Protein AF-A0A170WH83-F1 (afdb_monomer_lite)

Radius of gyration: 15.01 Å; chains: 1; bounding box: 48×34×30 Å

pLDDT: mean 92.26, std 11.93, range [40.66, 98.5]

Organism: Triatoma infestans (NCBI:txid30076)

Structure (mmCIF, N/CA/C/O backbone):
data_AF-A0A170WH83-F1
#
_entry.id   AF-A0A170WH83-F1
#
loop_
_atom_site.group_PDB
_atom_site.id
_atom_site.type_symbol
_atom_site.label_atom_id
_atom_site.label_alt_id
_atom_site.label_comp_id
_atom_site.label_asym_id
_atom_site.label_entity_id
_atom_site.label_seq_id
_atom_site.pdbx_PDB_ins_code
_atom_site.Cartn_x
_atom_site.Cartn_y
_atom_site.Cartn_z
_atom_site.occupancy
_atom_site.B_iso_or_equiv
_atom_site.auth_seq_id
_atom_site.auth_comp_id
_atom_site.auth_asym_id
_atom_site.auth_atom_id
_atom_site.pdbx_PDB_model_num
ATOM 1 N N . MET A 1 1 ? 0.210 14.757 -11.434 1.00 70.06 1 MET A N 1
ATOM 2 C CA . MET A 1 1 ? -0.321 13.888 -12.519 1.00 70.06 1 MET A CA 1
ATOM 3 C C . MET A 1 1 ? 0.782 13.041 -13.137 1.00 70.06 1 MET A C 1
ATOM 5 O O . MET A 1 1 ? 0.533 11.872 -13.401 1.00 70.06 1 MET A O 1
ATOM 9 N N . HIS A 1 2 ? 1.992 13.583 -13.311 1.00 88.38 2 HIS A N 1
ATOM 10 C CA . HIS A 1 2 ? 3.144 12.833 -13.814 1.00 88.38 2 HIS A CA 1
ATOM 11 C C . HIS A 1 2 ? 3.436 11.557 -12.994 1.00 88.38 2 HIS A C 1
ATOM 13 O O . HIS A 1 2 ? 3.592 10.492 -13.582 1.00 88.38 2 HIS A O 1
ATOM 19 N N . GLY A 1 3 ? 3.327 11.607 -11.663 1.00 89.50 3 GLY A N 1
ATOM 20 C CA . GLY A 1 3 ? 3.578 10.454 -10.793 1.00 89.50 3 GLY A CA 1
ATOM 21 C C . GLY A 1 3 ? 2.619 9.288 -11.031 1.00 89.50 3 GLY A C 1
ATOM 22 O O . GLY A 1 3 ? 3.047 8.137 -11.051 1.00 89.50 3 GLY A O 1
ATOM 23 N N . ASN A 1 4 ? 1.344 9.580 -11.318 1.00 92.19 4 ASN A N 1
ATOM 24 C CA . ASN A 1 4 ? 0.353 8.558 -11.675 1.00 92.19 4 ASN A CA 1
ATOM 25 C C . ASN A 1 4 ? 0.705 7.899 -13.013 1.00 92.19 4 ASN A C 1
ATOM 27 O O . ASN A 1 4 ? 0.652 6.677 -13.130 1.00 92.19 4 ASN A O 1
ATOM 31 N N . ASN A 1 5 ? 1.125 8.694 -14.000 1.00 94.25 5 ASN A N 1
ATOM 32 C CA . ASN A 1 5 ? 1.566 8.168 -15.291 1.00 94.25 5 ASN A CA 1
ATOM 33 C C . ASN A 1 5 ? 2.818 7.294 -15.126 1.00 94.25 5 ASN A C 1
ATOM 35 O O . ASN A 1 5 ? 2.914 6.230 -15.739 1.00 94.25 5 ASN A O 1
ATOM 39 N N . CYS A 1 6 ? 3.756 7.691 -14.263 1.00 93.38 6 CYS A N 1
ATOM 40 C CA . CYS A 1 6 ? 4.940 6.895 -13.950 1.00 93.38 6 CYS A CA 1
ATOM 41 C C . CYS A 1 6 ? 4.596 5.577 -13.245 1.00 93.38 6 CYS A C 1
ATOM 43 O O . CYS A 1 6 ? 5.166 4.536 -13.570 1.00 93.38 6 CYS A O 1
ATOM 45 N N . LEU A 1 7 ? 3.642 5.600 -12.311 1.00 91.94 7 LEU A N 1
ATOM 46 C CA . LEU A 1 7 ? 3.169 4.403 -11.618 1.00 91.94 7 LEU A CA 1
ATOM 47 C C . LEU A 1 7 ? 2.551 3.411 -12.612 1.00 91.94 7 LEU A C 1
ATOM 49 O O . LEU A 1 7 ? 2.929 2.245 -12.623 1.00 91.94 7 LEU A O 1
ATOM 53 N N . VAL A 1 8 ? 1.656 3.874 -13.486 1.00 92.25 8 VAL A N 1
ATOM 54 C CA . VAL A 1 8 ? 0.967 3.016 -14.468 1.00 92.25 8 VAL A CA 1
ATOM 55 C C . VAL A 1 8 ? 1.920 2.492 -15.547 1.00 92.25 8 VAL A C 1
ATOM 57 O O . VAL A 1 8 ? 1.809 1.342 -15.957 1.00 92.25 8 VAL A O 1
ATOM 60 N N . SER A 1 9 ? 2.893 3.298 -15.978 1.00 92.44 9 SER A N 1
ATOM 61 C CA . SER A 1 9 ? 3.901 2.897 -16.975 1.00 92.44 9 SER A CA 1
ATOM 62 C C . SER A 1 9 ? 5.023 2.007 -16.420 1.00 92.44 9 SER A C 1
ATOM 64 O O . SER A 1 9 ? 5.931 1.633 -17.159 1.00 92.44 9 SER A O 1
ATOM 66 N N . GLY A 1 10 ? 5.002 1.672 -15.125 1.00 91.25 10 GLY A N 1
ATOM 67 C CA . GLY A 1 10 ? 6.016 0.822 -14.495 1.00 91.25 10 GLY A CA 1
ATOM 68 C C . GLY A 1 10 ? 7.333 1.534 -14.161 1.00 91.25 10 GLY A C 1
ATOM 69 O O . GLY A 1 10 ? 8.297 0.897 -13.730 1.00 91.25 10 GLY A O 1
ATOM 70 N N . THR A 1 11 ? 7.393 2.859 -14.304 1.00 94.00 11 THR A N 1
ATOM 71 C CA . THR A 1 11 ? 8.563 3.690 -13.976 1.00 94.00 11 THR A CA 1
ATOM 72 C C . THR A 1 11 ? 8.541 4.121 -12.502 1.00 94.00 11 THR A C 1
ATOM 74 O O . THR A 1 11 ? 8.667 5.292 -12.140 1.00 94.00 11 THR A O 1
ATOM 77 N N . TYR A 1 12 ? 8.414 3.134 -11.610 1.00 94.69 12 TYR A N 1
ATOM 78 C CA . TYR A 1 12 ? 8.077 3.319 -10.193 1.00 94.69 12 TYR A CA 1
ATOM 79 C C . TYR A 1 12 ? 9.021 4.227 -9.396 1.00 94.69 12 TYR A C 1
ATOM 81 O O . TYR A 1 12 ? 8.579 4.881 -8.460 1.00 94.69 12 TYR A O 1
ATOM 89 N N . LYS A 1 13 ? 10.309 4.315 -9.753 1.00 94.31 13 LYS A N 1
ATOM 90 C CA . LYS A 1 13 ? 11.262 5.204 -9.061 1.00 94.31 13 LYS A CA 1
ATOM 91 C C . LYS A 1 13 ?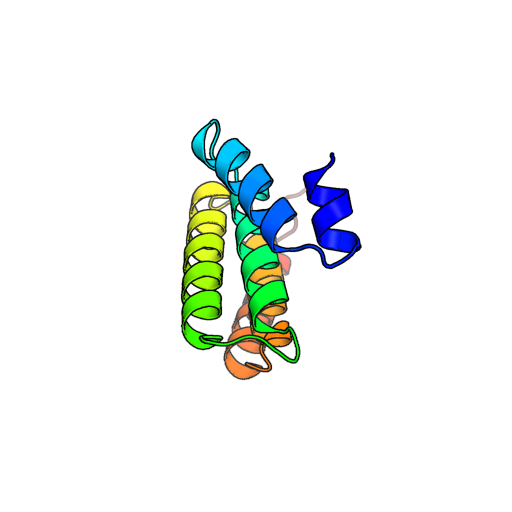 10.900 6.685 -9.222 1.00 94.31 13 LYS A C 1
ATOM 93 O O . LYS A 1 13 ? 11.047 7.447 -8.271 1.00 94.31 13 LYS A O 1
ATOM 98 N N . TYR A 1 14 ? 10.399 7.079 -10.394 1.00 95.88 14 TYR A N 1
ATOM 99 C CA . TYR A 1 14 ? 9.949 8.449 -10.648 1.00 95.88 14 TYR A CA 1
ATOM 100 C C . TYR A 1 14 ? 8.645 8.738 -9.904 1.00 95.88 14 TYR A C 1
ATOM 102 O O . TYR A 1 14 ? 8.551 9.749 -9.211 1.00 95.88 14 TYR A O 1
ATOM 110 N N . ALA A 1 15 ? 7.697 7.794 -9.946 1.00 96.81 15 ALA A N 1
ATOM 111 C CA . ALA A 1 15 ? 6.465 7.875 -9.164 1.00 96.81 15 ALA A CA 1
ATOM 112 C C . ALA A 1 15 ? 6.761 8.018 -7.662 1.00 96.81 15 ALA A C 1
ATOM 114 O O . ALA A 1 15 ? 6.256 8.925 -7.006 1.00 96.81 15 ALA A O 1
ATOM 115 N N . MET A 1 16 ? 7.657 7.179 -7.131 1.00 97.06 16 MET A N 1
ATOM 116 C CA . MET A 1 16 ? 8.088 7.215 -5.734 1.00 97.06 16 MET A CA 1
ATOM 117 C C . MET A 1 16 ? 8.677 8.578 -5.368 1.00 97.06 16 MET A C 1
ATOM 119 O O . MET A 1 16 ? 8.363 9.103 -4.302 1.00 97.06 16 MET A O 1
ATOM 123 N N . HIS A 1 17 ? 9.513 9.164 -6.228 1.00 96.88 17 HIS A N 1
ATOM 124 C CA . HIS A 1 17 ? 10.130 10.458 -5.957 1.00 96.88 17 HIS A CA 1
ATOM 125 C C . HIS A 1 17 ? 9.086 11.580 -5.889 1.00 96.88 17 HIS A C 1
ATOM 127 O O . HIS A 1 17 ? 9.043 12.311 -4.899 1.00 96.88 17 HIS A O 1
ATOM 133 N N . GLU A 1 18 ? 8.198 11.668 -6.882 1.00 96.19 18 GLU A N 1
ATOM 134 C CA . GLU A 1 18 ? 7.148 12.695 -6.922 1.00 96.19 18 GLU A CA 1
ATOM 135 C C . GLU A 1 18 ? 6.181 12.559 -5.744 1.00 96.19 18 GLU A C 1
ATOM 137 O O . GLU A 1 18 ? 5.907 13.538 -5.045 1.00 96.19 18 GLU A O 1
ATOM 142 N N . TYR A 1 19 ? 5.710 11.340 -5.467 1.00 97.12 19 TYR A N 1
ATOM 143 C CA . TYR A 1 19 ? 4.834 11.100 -4.328 1.00 97.12 19 TYR A CA 1
ATOM 144 C C . TYR A 1 19 ? 5.530 11.388 -2.994 1.00 97.12 19 TYR A C 1
ATOM 146 O O . TYR A 1 19 ? 4.874 11.882 -2.082 1.00 97.12 19 TYR A O 1
ATOM 154 N N . SER A 1 20 ? 6.843 11.154 -2.873 1.00 97.50 20 SER A N 1
ATOM 155 C CA . SER A 1 20 ? 7.587 11.449 -1.638 1.00 97.50 20 SER A CA 1
ATOM 156 C C . SER A 1 20 ? 7.658 12.950 -1.389 1.00 97.50 20 SER A C 1
ATOM 158 O O . SER A 1 20 ? 7.417 13.397 -0.271 1.00 97.50 20 SER A O 1
ATOM 160 N N . ILE A 1 21 ? 7.925 13.745 -2.430 1.00 97.06 21 ILE A N 1
ATOM 161 C CA . ILE A 1 21 ? 7.922 15.211 -2.333 1.00 97.06 21 ILE A CA 1
ATOM 162 C C . ILE A 1 21 ? 6.533 15.713 -1.930 1.00 97.06 21 ILE A C 1
ATOM 164 O O . ILE A 1 21 ? 6.410 16.522 -1.008 1.00 97.06 21 ILE A O 1
ATOM 168 N N . ALA A 1 22 ? 5.484 15.219 -2.592 1.00 96.00 22 ALA A N 1
ATOM 169 C CA . ALA A 1 22 ? 4.111 15.620 -2.304 1.00 96.00 22 ALA A CA 1
ATOM 170 C C . ALA A 1 22 ? 3.702 15.265 -0.866 1.00 96.00 22 ALA A C 1
ATOM 172 O O . ALA A 1 22 ? 3.151 16.108 -0.157 1.00 96.00 22 ALA A O 1
ATOM 173 N N . PHE A 1 23 ? 4.021 14.048 -0.423 1.00 97.06 23 PHE A N 1
ATOM 174 C CA . PHE A 1 23 ? 3.710 13.573 0.920 1.00 97.06 23 PHE A CA 1
ATOM 175 C C . PHE A 1 23 ? 4.477 14.340 1.998 1.00 97.06 23 PHE A C 1
ATOM 177 O O . PHE A 1 23 ? 3.875 14.740 2.987 1.00 97.06 23 PHE A O 1
ATOM 184 N N . ASN A 1 24 ? 5.763 14.632 1.785 1.00 96.75 24 ASN A N 1
ATOM 185 C CA . ASN A 1 24 ? 6.555 15.436 2.719 1.00 96.75 24 ASN A CA 1
ATOM 186 C C . ASN A 1 24 ? 6.032 16.875 2.838 1.00 96.75 24 ASN A C 1
ATOM 188 O O . ASN A 1 24 ? 6.093 17.461 3.914 1.00 96.75 24 ASN A O 1
ATOM 192 N N . LYS A 1 25 ? 5.511 17.453 1.746 1.00 97.44 25 LYS A N 1
ATOM 193 C CA . LYS A 1 25 ? 4.936 18.806 1.758 1.00 97.44 25 LYS A CA 1
ATOM 194 C C . LYS A 1 25 ? 3.580 18.854 2.462 1.00 97.44 25 LYS A C 1
ATOM 196 O O . LYS A 1 25 ? 3.295 19.812 3.176 1.00 97.44 25 LYS A O 1
ATOM 201 N N . LYS A 1 26 ? 2.721 17.863 2.215 1.00 97.06 26 LYS A N 1
ATOM 202 C CA . LYS A 1 26 ? 1.394 17.756 2.829 1.00 97.06 26 LYS A CA 1
ATOM 203 C C . LYS A 1 26 ? 1.029 16.280 3.019 1.00 97.06 26 LYS A C 1
ATOM 205 O O . LYS A 1 26 ? 0.468 15.671 2.098 1.00 97.06 26 LYS A O 1
ATOM 210 N N . PRO A 1 27 ? 1.305 15.711 4.204 1.00 97.19 27 PRO A N 1
ATOM 211 C CA . PRO A 1 27 ? 0.914 14.346 4.512 1.00 97.19 27 PRO A CA 1
ATOM 212 C C . PRO A 1 27 ? -0.597 14.173 4.354 1.00 97.19 27 PRO A C 1
ATOM 214 O O . PRO A 1 27 ? -1.389 14.999 4.806 1.00 97.19 27 PRO A O 1
ATOM 217 N N . SER A 1 28 ? -1.004 13.112 3.665 1.00 97.75 28 SER A N 1
ATOM 218 C CA . SER A 1 28 ? -2.413 12.783 3.446 1.00 97.75 28 SER A CA 1
ATOM 219 C C . SER A 1 28 ? -2.597 11.268 3.376 1.00 97.75 28 SER A C 1
ATOM 221 O O . SER A 1 28 ? -1.652 10.573 2.985 1.00 97.75 28 SER A O 1
ATOM 223 N N . PRO A 1 29 ? -3.795 10.740 3.695 1.00 98.00 29 PRO A N 1
ATOM 224 C CA . PRO A 1 29 ? -4.060 9.306 3.596 1.00 98.00 29 PRO A CA 1
ATOM 225 C C . PRO A 1 29 ? -3.758 8.772 2.191 1.00 98.00 29 PRO A C 1
ATOM 227 O O . PRO A 1 29 ? -3.030 7.795 2.033 1.00 98.00 29 PRO A O 1
ATOM 230 N N . LEU A 1 30 ? -4.234 9.470 1.155 1.00 96.81 30 LEU A N 1
ATOM 231 C CA . LEU A 1 30 ? -3.990 9.083 -0.232 1.00 96.81 30 LEU A CA 1
ATOM 232 C C . LEU A 1 30 ? -2.495 9.108 -0.585 1.00 96.81 30 LEU A C 1
ATOM 234 O O . LEU A 1 30 ? -2.018 8.201 -1.259 1.00 96.81 30 LEU A O 1
ATOM 238 N N . GLY A 1 31 ? -1.743 10.107 -0.114 1.00 97.69 31 GLY A N 1
ATOM 239 C CA . GLY A 1 31 ? -0.297 10.175 -0.338 1.00 97.69 31 GLY A CA 1
ATOM 240 C C . GLY A 1 31 ? 0.454 8.998 0.293 1.00 97.69 31 GLY A C 1
ATOM 241 O O . GLY A 1 31 ? 1.284 8.380 -0.374 1.00 97.69 31 GLY A O 1
ATOM 242 N N . ALA A 1 32 ? 0.116 8.639 1.536 1.00 98.25 32 ALA A N 1
ATOM 243 C CA . ALA A 1 32 ? 0.684 7.474 2.215 1.00 98.25 32 ALA A CA 1
ATOM 244 C C . ALA A 1 32 ? 0.339 6.166 1.483 1.00 98.25 32 ALA A C 1
ATOM 246 O O . ALA A 1 32 ? 1.216 5.329 1.263 1.00 98.25 32 ALA A O 1
ATOM 247 N N . LEU A 1 33 ? -0.915 6.019 1.037 1.00 98.06 33 LEU A N 1
ATOM 248 C CA . LEU A 1 33 ? -1.368 4.864 0.263 1.00 98.06 33 LEU A CA 1
ATOM 249 C C . LEU A 1 33 ? -0.613 4.742 -1.069 1.00 98.06 33 LEU A C 1
ATOM 251 O O . LEU A 1 33 ? -0.061 3.684 -1.359 1.00 98.06 33 LEU A O 1
ATOM 255 N N . LEU A 1 34 ? -0.543 5.813 -1.867 1.00 97.25 34 LEU A N 1
ATOM 256 C CA . LEU A 1 34 ? 0.135 5.808 -3.170 1.00 97.25 34 LEU A CA 1
ATOM 257 C C . LEU A 1 34 ? 1.631 5.512 -3.041 1.00 97.25 34 LEU A C 1
ATOM 259 O O . LEU A 1 34 ? 2.175 4.729 -3.825 1.00 97.25 34 LEU A O 1
ATOM 263 N N . LEU A 1 35 ? 2.294 6.074 -2.028 1.00 97.69 35 LEU A N 1
ATOM 264 C CA . LEU A 1 35 ? 3.678 5.730 -1.719 1.00 97.69 35 LEU A CA 1
ATOM 265 C C . LEU A 1 35 ? 3.817 4.253 -1.350 1.00 97.69 35 LEU A C 1
ATOM 267 O O . LEU A 1 35 ? 4.636 3.560 -1.952 1.00 97.69 35 LEU A O 1
ATOM 271 N N . GLY A 1 36 ? 3.002 3.754 -0.417 1.00 97.88 36 GLY A N 1
ATOM 272 C CA . GLY A 1 36 ? 3.030 2.354 0.009 1.00 97.88 36 GLY A CA 1
ATOM 273 C C . GLY A 1 36 ? 2.828 1.388 -1.160 1.00 97.88 36 GLY A C 1
ATOM 274 O O . GLY A 1 36 ? 3.605 0.448 -1.331 1.00 97.88 36 GLY A O 1
ATOM 275 N N . LEU A 1 37 ? 1.853 1.670 -2.029 1.00 96.94 37 LEU A N 1
ATOM 276 C CA . LEU A 1 37 ? 1.602 0.901 -3.248 1.00 96.94 37 LEU A CA 1
ATOM 277 C C . LEU A 1 37 ? 2.781 0.957 -4.221 1.00 96.94 37 LEU A C 1
ATOM 279 O O . LEU A 1 37 ? 3.143 -0.069 -4.787 1.00 96.94 37 LEU A O 1
ATOM 283 N N . THR A 1 38 ? 3.420 2.115 -4.388 1.00 97.25 38 THR A N 1
ATOM 284 C CA . THR A 1 38 ? 4.600 2.237 -5.257 1.00 97.25 38 THR A CA 1
ATOM 285 C C . THR A 1 38 ? 5.742 1.343 -4.762 1.00 97.25 38 THR A C 1
ATOM 287 O O . THR A 1 38 ? 6.348 0.623 -5.556 1.00 97.25 38 THR A O 1
ATOM 290 N N . TYR A 1 39 ? 5.993 1.305 -3.449 1.00 97.56 39 TYR A N 1
ATOM 291 C CA . TYR A 1 39 ? 6.985 0.402 -2.854 1.00 97.56 39 TYR A CA 1
ATOM 292 C C . TYR A 1 39 ? 6.607 -1.083 -3.004 1.00 97.56 39 TYR A C 1
ATOM 294 O O . TYR A 1 39 ? 7.489 -1.897 -3.295 1.00 97.56 39 TYR A O 1
ATOM 302 N N . LEU A 1 40 ? 5.323 -1.446 -2.872 1.00 96.19 40 LEU A N 1
ATOM 303 C CA . LEU A 1 40 ? 4.851 -2.812 -3.152 1.00 96.19 40 LEU A CA 1
ATOM 304 C C . LEU A 1 40 ? 5.106 -3.208 -4.609 1.00 96.19 40 LEU A C 1
ATOM 306 O O . LEU A 1 40 ? 5.678 -4.267 -4.859 1.00 96.19 40 LEU A O 1
ATOM 310 N N . GLN A 1 41 ? 4.757 -2.339 -5.559 1.00 95.19 41 GLN A N 1
ATOM 311 C CA . GLN A 1 41 ? 4.971 -2.587 -6.986 1.00 95.19 41 GLN A CA 1
ATOM 312 C C . GLN A 1 41 ? 6.458 -2.760 -7.313 1.00 95.19 41 GLN A C 1
ATOM 314 O O . GLN A 1 41 ? 6.836 -3.680 -8.038 1.00 95.19 41 GLN A O 1
ATOM 319 N N . MET A 1 42 ? 7.332 -1.943 -6.716 1.00 95.38 42 MET A N 1
ATOM 320 C CA . MET A 1 42 ? 8.784 -2.113 -6.832 1.00 95.38 42 MET A CA 1
ATOM 321 C C . MET A 1 42 ? 9.256 -3.461 -6.270 1.00 95.38 42 MET A C 1
ATOM 323 O O . MET A 1 42 ? 10.103 -4.115 -6.880 1.00 95.38 42 MET A O 1
ATOM 327 N N . ALA A 1 43 ? 8.717 -3.908 -5.132 1.00 95.00 43 ALA A N 1
ATOM 328 C CA . ALA A 1 43 ? 9.055 -5.206 -4.545 1.00 95.00 43 ALA A CA 1
ATOM 329 C C . ALA A 1 43 ? 8.588 -6.391 -5.416 1.00 95.00 43 ALA A C 1
ATOM 331 O O . ALA A 1 43 ? 9.271 -7.419 -5.471 1.00 95.00 43 ALA A O 1
ATOM 332 N N . ALA A 1 44 ? 7.465 -6.230 -6.123 1.00 91.56 44 ALA A N 1
ATOM 333 C CA . ALA A 1 44 ? 6.876 -7.235 -7.005 1.00 91.56 44 ALA A CA 1
ATOM 334 C C . ALA A 1 44 ? 7.586 -7.372 -8.365 1.00 91.56 44 ALA A C 1
ATOM 336 O O . ALA A 1 44 ? 7.400 -8.376 -9.054 1.00 91.56 44 ALA A O 1
ATOM 337 N N . GLN A 1 45 ? 8.441 -6.420 -8.757 1.00 91.94 45 GLN A N 1
ATOM 338 C CA . GLN A 1 45 ? 9.194 -6.525 -10.009 1.00 91.94 45 GLN A CA 1
ATOM 339 C C . GLN A 1 45 ? 10.105 -7.766 -10.036 1.00 91.94 45 GLN A C 1
ATOM 341 O O . GLN A 1 45 ? 10.722 -8.170 -9.039 1.00 91.94 45 GLN A O 1
ATOM 346 N N . LYS A 1 46 ? 10.222 -8.363 -11.231 1.00 89.38 46 LYS A N 1
ATOM 347 C CA . LYS A 1 46 ? 11.032 -9.566 -11.481 1.00 89.38 46 LYS A CA 1
ATOM 348 C C . LYS A 1 46 ? 12.482 -9.386 -11.018 1.00 89.38 46 LYS A C 1
ATOM 350 O O . LYS A 1 46 ? 13.005 -10.254 -10.327 1.00 89.38 46 LYS A O 1
ATOM 355 N N . PHE A 1 47 ? 13.088 -8.240 -11.333 1.00 87.00 47 PHE A N 1
ATOM 356 C CA . PHE A 1 47 ? 14.516 -7.965 -11.129 1.00 87.00 47 PHE A CA 1
ATOM 357 C C . PHE A 1 47 ? 14.802 -6.936 -10.027 1.00 87.00 47 PHE A C 1
ATOM 359 O O . PHE A 1 47 ? 15.604 -6.022 -10.202 1.00 87.00 47 PHE A O 1
ATOM 366 N N . THR A 1 48 ? 14.160 -7.088 -8.871 1.00 87.94 48 THR A N 1
ATOM 367 C CA . THR A 1 48 ? 14.403 -6.214 -7.716 1.00 87.94 48 THR A CA 1
ATOM 368 C C . THR A 1 48 ? 15.322 -6.873 -6.699 1.00 87.94 48 THR A C 1
ATOM 370 O O . THR A 1 48 ? 14.997 -7.920 -6.138 1.00 87.94 48 THR A O 1
ATOM 373 N N . SER A 1 49 ? 16.448 -6.221 -6.406 1.00 77.81 49 SER A N 1
ATOM 374 C CA . SER A 1 49 ? 17.275 -6.544 -5.243 1.00 77.81 49 SER A CA 1
ATOM 375 C C . SER A 1 49 ? 16.666 -5.924 -3.977 1.00 77.81 49 SER A C 1
ATOM 377 O O . SER A 1 49 ? 16.012 -4.885 -4.030 1.00 77.81 49 SER A O 1
ATOM 379 N N . LYS A 1 50 ? 16.866 -6.556 -2.812 1.00 92.50 50 LYS A N 1
ATOM 380 C CA . LYS A 1 50 ? 16.385 -6.057 -1.502 1.00 92.50 50 LYS A CA 1
ATOM 381 C C . LYS A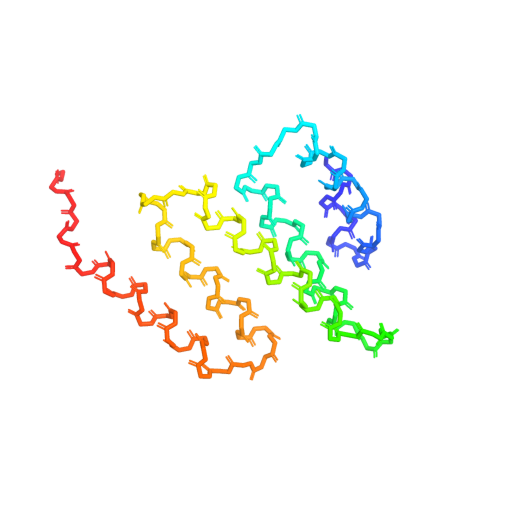 1 50 ? 14.850 -5.955 -1.371 1.00 92.50 50 LYS A C 1
ATOM 383 O O . LYS A 1 50 ? 14.352 -5.058 -0.690 1.00 92.50 50 LYS A O 1
ATOM 388 N N . LYS A 1 51 ? 14.099 -6.903 -1.948 1.00 94.19 51 LYS A N 1
ATOM 389 C CA . LYS A 1 51 ? 12.620 -6.957 -1.880 1.00 94.19 51 LYS A CA 1
ATOM 390 C C . LYS A 1 51 ? 12.070 -6.794 -0.461 1.00 94.19 51 LYS A C 1
ATOM 392 O O . LYS A 1 51 ? 11.179 -5.982 -0.251 1.00 94.19 51 LYS A O 1
ATOM 397 N N . HIS A 1 52 ? 12.655 -7.479 0.524 1.00 95.12 52 HIS A N 1
ATOM 398 C CA . HIS A 1 52 ? 12.220 -7.380 1.922 1.00 95.12 52 HIS A CA 1
ATOM 399 C C . HIS A 1 52 ? 12.267 -5.949 2.471 1.00 95.12 52 HIS A C 1
ATOM 401 O O . HIS A 1 52 ? 11.340 -5.531 3.156 1.00 95.12 52 HIS A O 1
ATOM 407 N N . ARG A 1 53 ? 13.298 -5.165 2.126 1.00 96.88 53 ARG A N 1
ATOM 408 C CA . ARG A 1 53 ? 13.398 -3.764 2.557 1.00 96.88 53 ARG A CA 1
ATOM 409 C C . ARG A 1 53 ? 12.262 -2.923 1.976 1.00 96.88 53 ARG A C 1
ATOM 411 O O . ARG A 1 53 ? 11.661 -2.148 2.709 1.00 96.88 53 ARG A O 1
ATOM 418 N N . LEU A 1 54 ? 11.949 -3.107 0.694 1.00 97.06 54 LEU A N 1
ATOM 419 C CA . LEU A 1 54 ? 10.846 -2.399 0.038 1.00 97.06 54 LEU A CA 1
ATOM 420 C C . LEU A 1 54 ? 9.491 -2.789 0.638 1.00 97.06 54 LEU A C 1
ATOM 422 O O . LEU A 1 54 ? 8.658 -1.918 0.862 1.00 97.06 54 LEU A O 1
ATOM 426 N N . VAL A 1 55 ? 9.296 -4.070 0.966 1.00 96.94 55 VAL A N 1
ATOM 427 C CA . VAL A 1 55 ? 8.086 -4.541 1.658 1.00 96.94 55 VAL A CA 1
ATOM 428 C C . VAL A 1 55 ? 7.948 -3.882 3.030 1.00 96.94 55 VAL A C 1
ATOM 430 O O . VAL A 1 55 ? 6.877 -3.379 3.350 1.00 96.94 55 VAL A O 1
ATOM 433 N N . ILE A 1 56 ? 9.021 -3.811 3.823 1.00 97.44 56 ILE A N 1
ATOM 434 C CA . ILE A 1 56 ? 8.992 -3.141 5.134 1.00 97.44 56 ILE A CA 1
ATOM 435 C C . ILE A 1 56 ? 8.629 -1.656 4.980 1.00 97.44 56 ILE A C 1
ATOM 437 O O . ILE A 1 56 ? 7.793 -1.150 5.726 1.00 97.44 56 ILE A O 1
ATOM 441 N N . GLN A 1 57 ? 9.203 -0.966 3.989 1.00 97.94 57 GLN A N 1
ATOM 442 C CA . GLN A 1 57 ? 8.871 0.434 3.704 1.00 97.94 57 GLN A CA 1
ATOM 443 C C . GLN A 1 57 ? 7.401 0.602 3.301 1.00 97.94 57 GLN A C 1
ATOM 445 O O . GLN A 1 57 ? 6.725 1.491 3.815 1.00 97.94 57 GLN A O 1
ATOM 450 N N . ALA A 1 58 ? 6.891 -0.277 2.436 1.00 97.81 58 ALA A N 1
ATOM 451 C CA . ALA A 1 58 ? 5.489 -0.276 2.045 1.00 97.81 58 ALA A CA 1
ATOM 452 C C . ALA A 1 58 ? 4.554 -0.473 3.244 1.00 97.81 58 ALA A C 1
ATOM 454 O O . ALA A 1 58 ? 3.597 0.280 3.400 1.00 97.81 58 ALA A O 1
ATOM 455 N N . LEU A 1 59 ? 4.842 -1.447 4.111 1.00 96.94 59 LEU A N 1
ATOM 456 C CA . LEU A 1 59 ? 4.038 -1.708 5.306 1.00 96.94 59 LEU A CA 1
ATOM 457 C C . LEU A 1 59 ? 4.070 -0.530 6.287 1.00 96.94 59 LEU A C 1
ATOM 459 O O . LEU A 1 59 ? 3.032 -0.189 6.846 1.00 96.94 59 LEU A O 1
ATOM 463 N N . GLY A 1 60 ? 5.217 0.138 6.449 1.00 97.75 60 GLY A N 1
ATOM 464 C CA . GLY A 1 60 ? 5.317 1.355 7.260 1.00 97.75 60 GLY A CA 1
ATOM 465 C C . GLY A 1 60 ? 4.444 2.497 6.729 1.00 97.75 60 GLY A C 1
ATOM 466 O O . GLY A 1 60 ? 3.742 3.152 7.496 1.00 97.75 60 GLY A O 1
ATOM 467 N N . LEU A 1 61 ? 4.418 2.696 5.409 1.00 98.38 61 LEU A N 1
ATOM 468 C CA . LEU A 1 61 ? 3.556 3.692 4.763 1.00 98.38 61 LEU A CA 1
ATOM 469 C C . LEU A 1 61 ? 2.071 3.325 4.852 1.00 98.38 61 LEU A C 1
ATOM 471 O O . LEU A 1 61 ? 1.237 4.196 5.076 1.00 98.38 61 LEU A O 1
ATOM 475 N N . LEU A 1 62 ? 1.727 2.040 4.741 1.00 97.88 62 LEU A N 1
ATOM 476 C CA . LEU A 1 62 ? 0.353 1.572 4.934 1.00 97.88 62 LEU A CA 1
ATOM 477 C C . LEU A 1 62 ? -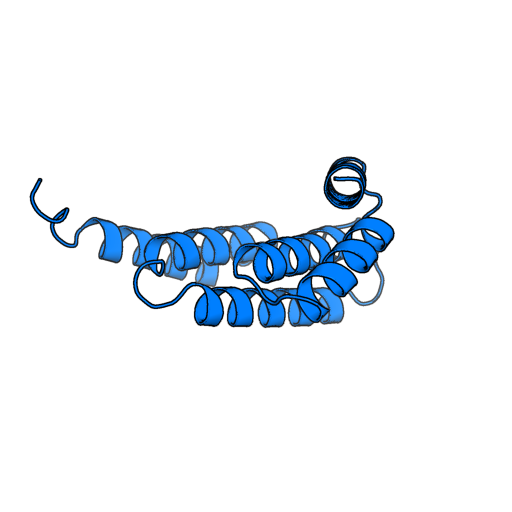0.110 1.698 6.396 1.00 97.88 62 LEU A C 1
ATOM 479 O O . LEU A 1 62 ? -1.283 1.977 6.644 1.00 97.88 62 LEU A O 1
ATOM 483 N N . ALA A 1 63 ? 0.800 1.557 7.364 1.00 97.19 63 ALA A N 1
ATOM 484 C CA . ALA A 1 63 ? 0.521 1.870 8.762 1.00 97.19 63 ALA A CA 1
ATOM 485 C C . ALA A 1 63 ? 0.263 3.374 8.952 1.00 97.19 63 ALA A C 1
ATOM 487 O O . ALA A 1 63 ? -0.732 3.744 9.563 1.00 97.19 63 ALA A O 1
ATOM 488 N N . GLN A 1 64 ? 1.075 4.251 8.350 1.00 97.88 64 GLN A N 1
ATOM 489 C CA . GLN A 1 64 ? 0.800 5.695 8.356 1.00 97.88 64 GLN A CA 1
ATOM 490 C C . GLN A 1 64 ? -0.525 6.045 7.671 1.00 97.88 64 GLN A C 1
ATOM 492 O O . GLN A 1 64 ? -1.249 6.911 8.150 1.00 97.88 64 GLN A O 1
ATOM 497 N N . TYR A 1 65 ? -0.870 5.366 6.574 1.00 98.50 65 TYR A N 1
ATOM 498 C CA . TYR A 1 65 ? -2.162 5.526 5.909 1.00 98.50 65 TYR A CA 1
ATOM 499 C C . TYR A 1 65 ? -3.325 5.223 6.858 1.00 98.50 65 TYR A C 1
ATOM 501 O O . TYR A 1 65 ? -4.260 6.017 6.915 1.00 98.50 65 TYR A O 1
ATOM 509 N N . LYS A 1 66 ? -3.248 4.136 7.638 1.00 98.00 66 LYS A N 1
ATOM 510 C CA . LYS A 1 66 ? -4.245 3.818 8.669 1.00 98.00 66 LYS A CA 1
ATOM 511 C C . LYS A 1 66 ? -4.408 4.964 9.671 1.00 98.00 66 LYS A C 1
ATOM 513 O O . LYS A 1 66 ? -5.533 5.395 9.903 1.00 98.00 66 LYS A O 1
ATOM 518 N N . GLU A 1 67 ? -3.305 5.462 10.228 1.00 97.69 67 GLU A N 1
ATOM 519 C CA . GLU A 1 67 ? -3.345 6.537 11.229 1.00 97.69 67 GLU A CA 1
ATOM 520 C C . GLU A 1 67 ? -3.902 7.842 10.642 1.00 97.69 67 GLU A C 1
ATOM 522 O O . GLU A 1 67 ? -4.760 8.481 11.244 1.00 97.69 67 GLU A O 1
ATOM 527 N N . LEU A 1 68 ? -3.483 8.210 9.426 1.00 98.00 68 LEU A N 1
ATOM 528 C CA . LEU A 1 68 ? -3.963 9.413 8.740 1.00 98.00 68 LEU A CA 1
ATOM 529 C C . LEU A 1 68 ? -5.432 9.307 8.319 1.00 98.00 68 LEU A C 1
ATOM 531 O O . LEU A 1 68 ? -6.120 10.326 8.261 1.00 98.00 68 LEU A O 1
ATOM 535 N N . ARG A 1 69 ? -5.912 8.109 7.958 1.00 97.31 69 ARG A N 1
ATOM 536 C CA . ARG A 1 69 ? -7.305 7.907 7.541 1.00 97.31 69 ARG A CA 1
ATOM 537 C C . ARG A 1 69 ? -8.267 8.007 8.723 1.00 97.31 69 ARG A C 1
ATOM 539 O O . ARG A 1 69 ? -9.383 8.482 8.536 1.00 97.31 69 ARG A O 1
ATOM 546 N N . GLY A 1 70 ? -7.818 7.605 9.910 1.00 94.44 70 GLY A N 1
ATOM 547 C CA . GLY A 1 70 ? -8.588 7.704 11.141 1.00 94.44 70 GLY A CA 1
ATOM 548 C C . GLY A 1 70 ? -9.680 6.632 11.285 1.00 94.44 70 GLY A C 1
ATOM 549 O O . GLY A 1 70 ? -9.825 5.748 10.434 1.00 94.44 70 GLY A O 1
ATOM 550 N N . PRO A 1 71 ? -10.449 6.688 12.387 1.00 92.81 71 PRO A N 1
ATOM 551 C CA . PRO A 1 71 ? -11.387 5.635 12.783 1.00 92.81 71 PRO A CA 1
ATOM 552 C C . PRO A 1 71 ? -12.562 5.460 11.811 1.00 92.81 71 PRO A C 1
ATOM 554 O O . PRO A 1 71 ? -13.015 4.338 11.593 1.00 92.81 71 PRO A O 1
ATOM 557 N N . GLU A 1 72 ? -13.018 6.541 11.179 1.00 90.69 72 GLU A N 1
ATOM 558 C CA . GLU A 1 72 ? -14.145 6.520 10.234 1.00 90.69 72 GLU A CA 1
ATOM 559 C C . GLU A 1 72 ? -13.822 5.747 8.946 1.00 90.69 72 GLU A C 1
ATOM 561 O O . GLU A 1 72 ? -14.709 5.199 8.299 1.00 90.69 72 GLU A O 1
ATOM 566 N N . GLY A 1 73 ? -12.539 5.650 8.583 1.00 93.69 73 GLY A N 1
ATOM 567 C CA . GLY A 1 73 ? -12.085 4.941 7.388 1.00 93.69 73 GLY A CA 1
ATOM 568 C C . GLY A 1 73 ? -11.593 3.518 7.643 1.00 93.69 73 GLY A C 1
ATOM 569 O O . GLY A 1 73 ? -10.966 2.943 6.756 1.00 93.69 73 GLY A O 1
ATOM 570 N N . LEU A 1 74 ? -11.815 2.928 8.824 1.00 93.81 74 LEU A N 1
ATOM 571 C CA . LEU A 1 74 ? -11.227 1.623 9.170 1.00 93.81 74 LEU A CA 1
ATOM 572 C C . LEU A 1 74 ? -11.646 0.492 8.228 1.00 93.81 74 LEU A C 1
ATOM 574 O O . LEU A 1 74 ? -10.833 -0.387 7.936 1.00 93.81 74 LEU A O 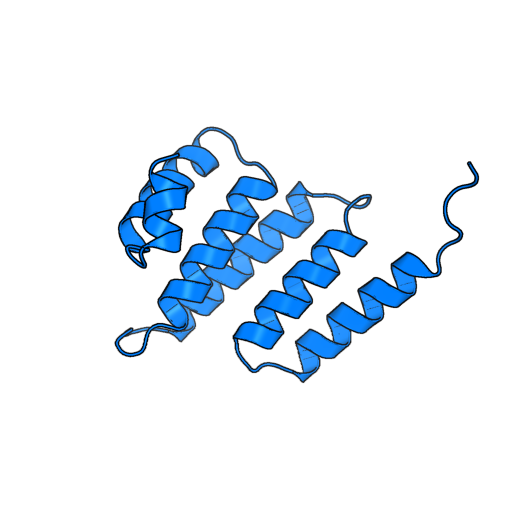1
ATOM 578 N N . GLN A 1 75 ? -12.871 0.530 7.702 1.00 95.56 75 GLN A N 1
ATOM 579 C CA . GLN A 1 75 ? -13.314 -0.433 6.696 1.00 95.56 75 GLN A CA 1
ATOM 580 C C . GLN A 1 75 ? -12.457 -0.342 5.418 1.00 95.56 75 GLN A C 1
ATOM 582 O O . GLN A 1 75 ? -11.923 -1.352 4.959 1.00 95.56 75 GLN A O 1
ATOM 587 N N . GLU A 1 76 ? -12.264 0.870 4.886 1.00 96.81 76 GLU A N 1
ATOM 588 C CA . GLU A 1 76 ? -11.406 1.156 3.724 1.00 96.81 76 GLU A CA 1
ATOM 589 C C . GLU A 1 76 ? -9.955 0.727 3.992 1.00 96.81 76 GLU A C 1
ATOM 591 O O . GLU A 1 76 ? -9.327 0.045 3.176 1.00 96.81 76 GLU A O 1
ATOM 596 N N . VAL A 1 77 ? -9.440 1.066 5.177 1.00 97.81 77 VAL A N 1
ATOM 597 C CA . VAL A 1 77 ? -8.082 0.724 5.603 1.00 97.81 77 VAL A CA 1
ATOM 598 C C . VAL A 1 77 ? -7.877 -0.783 5.615 1.00 97.81 77 VAL A C 1
ATOM 600 O O . VAL A 1 77 ? -6.897 -1.274 5.054 1.00 97.81 77 VAL A O 1
ATOM 603 N N . HIS A 1 78 ? -8.787 -1.536 6.231 1.00 97.94 78 HIS A N 1
ATOM 604 C CA . HIS A 1 78 ? -8.679 -2.987 6.285 1.00 97.94 78 HIS A CA 1
ATOM 605 C C . HIS A 1 78 ? -8.800 -3.624 4.906 1.00 97.94 78 HIS A C 1
ATOM 607 O O . HIS A 1 78 ? -8.042 -4.545 4.608 1.00 97.94 78 HIS A O 1
ATOM 613 N N . TYR A 1 79 ? -9.659 -3.106 4.031 1.00 98.06 79 TYR A N 1
ATOM 614 C CA . TYR A 1 79 ? -9.724 -3.589 2.657 1.00 98.06 79 TYR A CA 1
ATOM 615 C C . TYR A 1 79 ? -8.382 -3.393 1.938 1.00 98.06 79 TYR A C 1
ATOM 617 O O . TYR A 1 79 ? -7.827 -4.346 1.385 1.00 98.06 79 TYR A O 1
ATOM 625 N N . ASN A 1 80 ? -7.805 -2.193 2.020 1.00 98.19 80 ASN A N 1
ATOM 626 C CA . ASN A 1 80 ? -6.537 -1.866 1.370 1.00 98.19 80 ASN A CA 1
ATOM 627 C C . ASN A 1 80 ? -5.345 -2.639 1.958 1.00 98.19 80 ASN A C 1
ATOM 629 O O . ASN A 1 80 ? -4.506 -3.129 1.200 1.00 98.19 80 ASN A O 1
ATOM 633 N N . LEU A 1 81 ? -5.287 -2.831 3.281 1.00 97.88 81 LEU A N 1
ATOM 634 C CA . LEU A 1 81 ? -4.287 -3.695 3.921 1.00 97.88 81 LEU A CA 1
ATOM 635 C C . LEU A 1 81 ? -4.435 -5.149 3.465 1.00 97.88 81 LEU A C 1
ATOM 637 O O . LEU A 1 81 ? -3.447 -5.770 3.074 1.00 97.88 81 LEU A O 1
ATOM 641 N N . GLY A 1 82 ? -5.663 -5.675 3.438 1.00 97.94 82 GLY A N 1
ATOM 642 C CA . GLY A 1 82 ? -5.953 -7.015 2.933 1.00 97.94 82 GLY A CA 1
ATOM 643 C C . GLY A 1 82 ? -5.476 -7.202 1.492 1.00 97.94 82 GLY A C 1
ATOM 644 O O . GLY A 1 82 ? -4.795 -8.184 1.187 1.00 97.94 82 GLY A O 1
ATOM 645 N N . ARG A 1 83 ? -5.741 -6.222 0.619 1.00 97.69 83 ARG A N 1
ATOM 646 C CA . ARG A 1 83 ? -5.251 -6.205 -0.770 1.00 97.69 83 ARG A CA 1
ATOM 647 C C . ARG A 1 83 ? -3.728 -6.145 -0.849 1.00 97.69 83 ARG A C 1
ATOM 649 O O . ARG A 1 83 ? -3.154 -6.853 -1.675 1.00 97.69 83 ARG A O 1
ATOM 656 N N . GLY A 1 84 ? -3.079 -5.364 0.012 1.00 96.44 84 GLY A N 1
ATOM 657 C CA . GLY A 1 84 ? -1.620 -5.289 0.105 1.00 96.44 84 GLY A CA 1
ATOM 658 C C . GLY A 1 84 ? -0.985 -6.631 0.478 1.00 96.44 84 GLY A C 1
ATOM 659 O O . GLY A 1 84 ? -0.077 -7.097 -0.207 1.00 96.44 84 GLY A O 1
ATOM 660 N N . PHE A 1 85 ? -1.501 -7.307 1.506 1.00 97.12 85 PHE A N 1
ATOM 661 C CA . PHE A 1 85 ? -1.013 -8.633 1.900 1.00 97.12 85 PHE A CA 1
ATOM 662 C C . PHE A 1 85 ? -1.306 -9.707 0.853 1.00 97.12 85 PHE A C 1
ATOM 664 O O . PHE A 1 85 ? -0.438 -10.532 0.571 1.00 97.12 85 PHE A O 1
ATOM 671 N N . HIS A 1 86 ? -2.484 -9.668 0.226 1.00 97.12 86 HIS A N 1
ATOM 672 C CA . HIS A 1 86 ? -2.820 -10.566 -0.878 1.00 97.12 86 HIS A CA 1
ATOM 673 C C . HIS A 1 86 ? -1.823 -10.390 -2.031 1.00 97.12 86 HIS A C 1
ATOM 675 O O . HIS A 1 86 ? -1.291 -11.376 -2.529 1.00 97.12 86 HIS A O 1
ATOM 681 N N . HIS A 1 87 ? -1.498 -9.149 -2.408 1.00 94.06 87 HIS A N 1
ATOM 682 C CA . HIS A 1 87 ? -0.510 -8.861 -3.451 1.00 94.06 87 HIS A CA 1
ATOM 683 C C . HIS A 1 87 ? 0.878 -9.456 -3.145 1.00 94.06 87 HIS A C 1
ATOM 685 O O . HIS A 1 87 ? 1.576 -9.886 -4.058 1.00 94.06 87 HIS A O 1
ATOM 691 N N . LEU A 1 88 ? 1.256 -9.538 -1.867 1.00 92.56 88 LEU A N 1
ATOM 692 C CA . LEU A 1 88 ? 2.499 -10.172 -1.414 1.00 92.56 88 LEU A CA 1
ATOM 693 C C . LEU A 1 88 ? 2.425 -11.709 -1.317 1.00 92.56 88 LEU A C 1
ATOM 695 O O . LEU A 1 88 ? 3.415 -12.333 -0.941 1.00 92.56 88 LEU A O 1
ATOM 699 N N . GLY A 1 89 ? 1.274 -12.327 -1.604 1.00 94.44 89 GLY A N 1
ATOM 700 C CA . GLY A 1 89 ? 1.035 -13.761 -1.398 1.00 94.44 89 GLY A CA 1
ATOM 701 C C . GLY A 1 89 ? 0.860 -14.159 0.074 1.00 94.44 89 GLY A C 1
ATOM 702 O O . GLY A 1 89 ? 0.851 -15.342 0.406 1.00 94.44 89 GLY A O 1
ATOM 703 N N . LEU A 1 90 ? 0.713 -13.187 0.979 1.00 95.44 90 LEU A N 1
ATOM 704 C CA . LEU A 1 90 ? 0.528 -13.411 2.411 1.00 95.44 90 LEU A CA 1
ATOM 705 C C . LEU A 1 90 ? -0.967 -13.566 2.715 1.00 95.44 90 LEU A C 1
ATOM 707 O O . LEU A 1 90 ? -1.629 -12.653 3.210 1.00 95.44 90 LEU A O 1
ATOM 711 N N . PHE A 1 91 ? -1.520 -14.734 2.393 1.00 97.81 91 PHE A N 1
ATOM 712 C CA . PHE A 1 91 ? -2.969 -14.953 2.449 1.00 97.81 91 PHE A CA 1
ATOM 713 C C . PHE A 1 91 ? -3.548 -14.941 3.865 1.00 97.81 91 PHE A C 1
ATOM 715 O O . PHE A 1 91 ? -4.633 -14.403 4.063 1.00 97.81 91 PHE A O 1
ATOM 722 N N . THR A 1 92 ? -2.834 -15.461 4.865 1.00 98.19 92 THR A N 1
ATOM 723 C CA . THR A 1 92 ? -3.304 -15.462 6.261 1.00 98.19 92 THR A CA 1
ATOM 724 C C . THR A 1 92 ? -3.613 -14.049 6.785 1.00 98.19 92 THR A C 1
ATOM 726 O O . THR A 1 92 ? -4.752 -13.815 7.200 1.00 98.19 92 THR A O 1
ATOM 729 N N . PRO A 1 93 ? -2.684 -13.068 6.726 1.00 97.25 93 PRO A N 1
ATOM 730 C CA . PRO A 1 93 ? -3.002 -11.695 7.121 1.00 97.25 93 PRO A CA 1
ATOM 731 C C . PRO A 1 93 ? -3.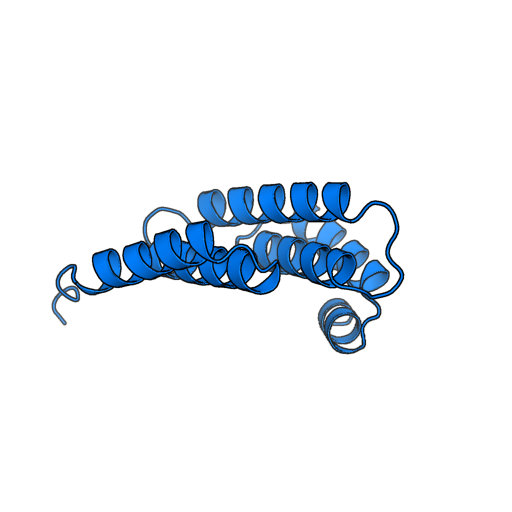998 -11.014 6.170 1.00 97.25 93 PRO A C 1
ATOM 733 O O . PRO A 1 93 ? -4.793 -10.189 6.618 1.00 97.25 93 PRO A O 1
ATOM 736 N N . ALA A 1 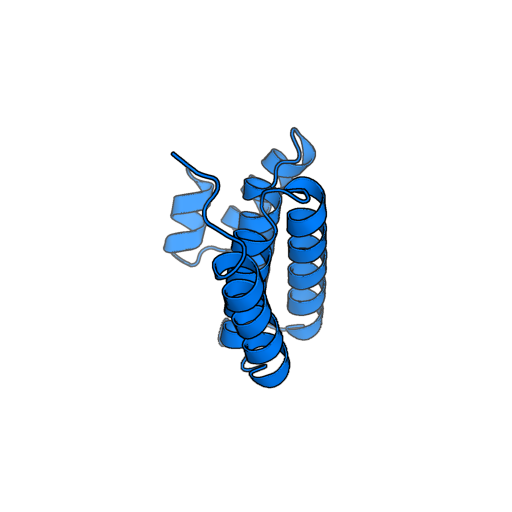94 ? -4.027 -11.379 4.883 1.00 98.44 94 ALA A N 1
ATOM 737 C CA . ALA A 1 94 ? -5.038 -10.862 3.963 1.00 98.44 94 ALA A CA 1
ATOM 738 C C . ALA A 1 94 ? -6.461 -11.259 4.397 1.00 98.44 94 ALA A C 1
ATOM 740 O O . ALA A 1 94 ? -7.328 -10.398 4.519 1.00 98.44 94 ALA A O 1
ATOM 741 N N . ILE A 1 95 ? -6.686 -12.544 4.699 1.00 98.50 95 ILE A N 1
ATOM 742 C CA . ILE A 1 95 ? -7.972 -13.072 5.181 1.00 98.50 95 ILE A CA 1
ATOM 743 C C . ILE A 1 95 ? -8.374 -12.406 6.496 1.00 98.50 95 ILE A C 1
ATOM 745 O O . ILE A 1 95 ? -9.536 -12.031 6.648 1.00 98.50 95 ILE A O 1
ATOM 749 N N . PHE A 1 96 ? -7.433 -12.224 7.428 1.00 98.00 96 PHE A N 1
ATOM 750 C CA . PHE A 1 96 ? -7.688 -11.495 8.671 1.00 98.00 96 PHE A CA 1
ATOM 751 C C . PHE A 1 96 ? -8.273 -10.103 8.394 1.00 98.00 96 PHE A C 1
ATOM 753 O O . PHE A 1 96 ? -9.316 -9.742 8.938 1.00 98.00 96 PHE A O 1
ATOM 760 N N . HIS A 1 97 ? -7.644 -9.342 7.501 1.00 98.06 97 HIS A N 1
ATOM 761 C CA . HIS A 1 97 ? -8.109 -8.005 7.158 1.00 98.06 97 HIS A CA 1
ATOM 762 C C . HIS A 1 97 ? -9.429 -8.002 6.386 1.00 98.06 97 HIS A C 1
ATOM 764 O O . HIS A 1 97 ? -10.293 -7.186 6.693 1.00 98.06 97 HIS A O 1
ATOM 770 N N . TYR A 1 98 ? -9.646 -8.931 5.454 1.00 98.06 98 TYR A N 1
ATOM 771 C CA . TYR A 1 98 ? -10.938 -9.041 4.772 1.00 98.06 98 TYR A CA 1
ATOM 772 C C . TYR A 1 98 ? -12.079 -9.389 5.731 1.00 98.06 98 TYR A C 1
ATOM 774 O O . TYR A 1 98 ? -13.168 -8.842 5.595 1.00 98.06 98 TYR A O 1
ATOM 782 N N . ARG A 1 99 ? -11.842 -10.230 6.745 1.00 97.56 99 ARG A N 1
ATOM 783 C CA . ARG A 1 99 ? -12.837 -10.490 7.799 1.00 97.56 99 ARG A CA 1
ATOM 784 C C . ARG A 1 99 ? -13.165 -9.228 8.591 1.00 97.56 99 ARG A C 1
ATOM 786 O O . ARG A 1 99 ? -14.338 -8.957 8.813 1.00 97.56 99 ARG A O 1
ATOM 793 N N . LYS A 1 100 ? -12.158 -8.410 8.919 1.00 96.44 100 LYS A N 1
ATOM 794 C CA . LYS A 1 100 ? -12.385 -7.110 9.568 1.00 96.44 100 LYS A CA 1
ATOM 795 C C . LYS A 1 100 ? -13.281 -6.198 8.733 1.00 96.44 100 LYS A C 1
ATOM 797 O O . LYS A 1 100 ? -14.188 -5.595 9.288 1.00 96.44 100 LYS A O 1
ATOM 802 N N . VAL A 1 101 ? -13.094 -6.138 7.412 1.00 96.44 101 VAL A N 1
ATOM 803 C CA . VAL A 1 101 ? -13.985 -5.368 6.518 1.00 96.44 101 VAL A CA 1
ATOM 804 C C . VAL A 1 101 ? -15.447 -5.788 6.683 1.00 96.44 101 VAL A C 1
ATOM 806 O O . VAL A 1 101 ? -16.316 -4.923 6.772 1.00 96.44 101 VAL A O 1
ATOM 809 N N . LEU A 1 102 ? -15.711 -7.098 6.755 1.00 93.94 102 LEU A N 1
ATOM 810 C CA . LEU A 1 102 ? -17.062 -7.633 6.939 1.00 93.94 102 LEU A CA 1
ATOM 811 C C . LEU A 1 102 ? -17.634 -7.279 8.316 1.00 93.94 102 LEU A C 1
ATOM 813 O O . LEU A 1 102 ? -18.786 -6.871 8.388 1.00 93.94 102 LEU A O 1
ATOM 817 N N . GLU A 1 103 ? -16.831 -7.344 9.382 1.00 92.56 103 GLU A N 1
ATOM 818 C CA . GLU A 1 103 ? -17.243 -6.902 10.725 1.00 92.56 103 GLU A CA 1
ATOM 819 C C . GLU A 1 103 ? -17.678 -5.424 10.721 1.00 92.56 103 GLU A C 1
ATOM 821 O O . GLU A 1 103 ? -18.735 -5.086 11.258 1.00 92.56 103 GLU A O 1
ATOM 826 N N . TYR A 1 104 ? -16.919 -4.551 10.044 1.00 84.50 104 TYR A N 1
ATOM 827 C CA . TYR A 1 104 ? -17.279 -3.136 9.898 1.00 84.50 104 TYR A CA 1
ATOM 828 C C . TYR A 1 104 ? -18.492 -2.907 8.986 1.00 84.50 104 TYR A C 1
ATOM 830 O O . TYR A 1 104 ? -19.210 -1.934 9.183 1.00 84.50 104 TYR A O 1
ATOM 838 N N . ALA A 1 105 ? -18.740 -3.783 8.006 1.00 72.44 105 ALA A N 1
ATOM 839 C CA . ALA A 1 105 ? -19.918 -3.712 7.134 1.00 72.44 105 ALA A CA 1
ATOM 840 C C . ALA A 1 105 ? -21.211 -4.151 7.837 1.00 72.44 105 ALA A C 1
ATOM 842 O O . ALA A 1 105 ? -22.295 -3.724 7.455 1.00 72.44 105 ALA A O 1
ATOM 843 N N . THR A 1 106 ? -21.097 -5.019 8.846 1.00 62.72 106 THR A N 1
ATOM 844 C CA . THR A 1 106 ? -22.230 -5.515 9.641 1.00 62.72 106 THR A CA 1
ATOM 845 C C . THR A 1 106 ? -22.612 -4.614 10.814 1.00 62.72 106 THR A C 1
ATOM 847 O O . THR A 1 106 ? -23.640 -4.852 11.447 1.00 62.72 106 THR A O 1
ATOM 850 N N . LEU A 1 107 ? -21.827 -3.570 11.106 1.00 57.06 107 LEU A N 1
ATOM 851 C CA . LEU A 1 107 ? -22.309 -2.467 11.937 1.00 57.06 107 LEU A CA 1
ATOM 852 C C . LEU A 1 107 ? -23.475 -1.821 11.185 1.00 57.06 107 LEU A C 1
ATOM 854 O O . LEU A 1 107 ? -23.337 -1.608 9.980 1.00 57.06 107 LEU A O 1
ATOM 858 N N . PRO A 1 108 ? -24.623 -1.572 11.844 1.00 49.06 108 PRO A N 1
ATOM 859 C CA . PRO A 1 108 ? -25.807 -1.076 11.166 1.00 49.06 108 PRO A CA 1
ATOM 860 C C . PRO A 1 108 ? -25.391 0.141 10.361 1.00 49.06 108 PRO A C 1
ATOM 862 O O . PRO A 1 108 ? -24.912 1.117 10.942 1.00 49.06 108 PRO A O 1
ATOM 865 N N . LEU A 1 109 ? -25.531 0.024 9.034 1.00 48.81 109 LEU A N 1
ATOM 866 C CA . LEU A 1 109 ? -25.581 1.150 8.117 1.00 48.81 109 LEU A CA 1
ATOM 867 C C . LEU A 1 109 ? -26.305 2.253 8.872 1.00 48.81 109 LEU A C 1
ATOM 869 O O . LEU A 1 109 ? -27.464 2.073 9.261 1.00 48.81 109 LEU A O 1
ATOM 873 N N . ALA A 1 110 ? -25.550 3.291 9.232 1.00 46.44 110 ALA A N 1
ATOM 874 C CA . ALA A 1 110 ? -26.093 4.422 9.943 1.00 46.44 110 ALA A CA 1
ATOM 875 C C . ALA A 1 110 ? -27.314 4.855 9.143 1.00 46.44 110 ALA A C 1
ATOM 877 O O . ALA A 1 110 ? -27.213 5.139 7.955 1.00 46.44 110 ALA A O 1
ATOM 878 N N . ARG A 1 111 ? -28.455 4.718 9.815 1.00 45.50 111 ARG A N 1
ATOM 879 C CA . ARG A 1 111 ? -29.790 5.084 9.378 1.00 45.50 111 ARG A CA 1
ATOM 880 C C . ARG A 1 111 ? -29.714 6.345 8.516 1.00 45.50 111 ARG A C 1
ATOM 882 O O . ARG A 1 111 ? -29.440 7.415 9.054 1.00 45.50 111 ARG A O 1
ATOM 889 N N . GLU A 1 112 ? -29.984 6.190 7.231 1.00 40.66 112 GLU A N 1
ATOM 890 C CA . GLU A 1 112 ? -30.553 7.234 6.383 1.00 40.66 112 GLU A CA 1
ATOM 891 C C . GLU A 1 112 ? -31.919 6.739 5.913 1.00 40.66 112 GLU A C 1
ATOM 893 O O . GLU A 1 112 ? -32.012 5.549 5.523 1.00 40.66 112 GLU A O 1
#

Foldseek 3Di:
DVLVVCQVVLVLVVVLVVLVVVCVVPNALVSLLSNLVSLLSLLPDPDHDPSVVSNVSSVVSLVVSDVRVDDVCLLVSLQSVLVSCVSVVNNVSSVVSVVVNVVVVPPPPPDD

Sequence (112 aa):
MHGNNCLVSGTYKYAMHEYSIAFNKKPSPLGALLLGLTYLQMAAQKFTSKKHRLVIQALGLLAQYKELRGPEGLQEVHYNLGRGFHHLGLFTPAIFHYRKVLEYATLPLARE

InterPro domains:
  IPR011990 Tetratricopeptide-like helical domain superfamily [G3DSA:1.25.40.10] (1-108)
  IPR011990 Tetratricopeptide-like helical domain superfamily [SSF48452] (2-103)
  IPR039340 Transcription factor Tfc4/TFIIIC-102/Sfc4 [PTHR23082] (2-103)

Secondary structure (DSSP, 8-state):
-HHHHHHHTT-HHHHHHHHHHHHHHS--HHHHHHHHHHHHHHHHSTT-TTHHHHHHHHHHHHHHHHHHH-GGGHHHHHHHHHHHHHHTT-HHHHHHHHHHHHHHHSS-----